Protein AF-A0A0Q8EFI8-F1 (afdb_monomer_lite)

Structure (mmCIF, N/CA/C/O backbone):
data_AF-A0A0Q8EFI8-F1
#
_entry.id   AF-A0A0Q8EFI8-F1
#
loop_
_atom_site.group_PDB
_atom_site.id
_atom_site.type_symbol
_atom_site.label_atom_id
_atom_site.label_alt_id
_atom_site.label_comp_id
_atom_site.label_asym_id
_atom_site.label_entity_id
_atom_site.label_seq_id
_atom_site.pdbx_PDB_ins_code
_atom_site.Cartn_x
_atom_site.Cartn_y
_atom_site.Cartn_z
_atom_site.occupancy
_atom_site.B_iso_or_equiv
_atom_site.auth_seq_id
_atom_site.auth_comp_id
_atom_site.auth_asym_id
_atom_site.auth_atom_id
_atom_site.pdbx_PDB_model_num
ATOM 1 N N . MET A 1 1 ? 4.848 -2.717 19.475 1.00 41.56 1 MET A N 1
ATOM 2 C CA . MET A 1 1 ? 4.781 -1.794 18.320 1.00 41.56 1 MET A CA 1
ATOM 3 C C . MET A 1 1 ? 5.822 -2.249 17.323 1.00 41.56 1 MET A C 1
ATOM 5 O O . MET A 1 1 ? 6.952 -2.471 17.728 1.00 41.56 1 MET A O 1
ATOM 9 N N . ALA A 1 2 ? 5.446 -2.514 16.078 1.00 46.78 2 ALA A N 1
ATOM 10 C CA . ALA A 1 2 ? 6.419 -2.942 15.081 1.00 46.78 2 ALA A CA 1
ATOM 11 C C . ALA A 1 2 ? 7.030 -1.698 14.425 1.00 46.78 2 ALA A C 1
ATOM 13 O O . ALA A 1 2 ? 6.289 -0.774 14.101 1.00 46.78 2 ALA A O 1
ATOM 14 N N . ALA A 1 3 ? 8.357 -1.677 14.297 1.00 54.72 3 ALA A N 1
ATOM 15 C CA . ALA A 1 3 ? 9.106 -0.520 13.817 1.00 54.72 3 ALA A CA 1
ATOM 16 C C . ALA A 1 3 ? 8.608 -0.045 12.436 1.00 54.72 3 ALA A C 1
ATOM 18 O O . ALA A 1 3 ? 8.192 -0.886 11.623 1.00 54.72 3 ALA A O 1
ATOM 19 N N . PRO A 1 4 ? 8.640 1.275 12.171 1.00 57.69 4 PRO A N 1
ATOM 20 C CA . PRO A 1 4 ? 8.319 1.811 10.856 1.00 57.69 4 PRO A CA 1
ATOM 21 C C . PRO A 1 4 ? 9.284 1.212 9.830 1.00 57.69 4 PRO A C 1
ATOM 23 O O . PRO A 1 4 ? 10.498 1.210 10.027 1.00 57.69 4 PRO A O 1
ATOM 26 N N . ILE A 1 5 ? 8.734 0.641 8.758 1.00 70.38 5 ILE A N 1
ATOM 27 C CA . ILE A 1 5 ? 9.543 0.149 7.645 1.00 70.38 5 ILE A CA 1
ATOM 28 C C . ILE A 1 5 ? 9.718 1.310 6.684 1.00 70.38 5 ILE A C 1
ATOM 30 O O . ILE A 1 5 ? 8.749 1.758 6.071 1.00 70.38 5 ILE A O 1
ATOM 34 N N . ASP A 1 6 ? 10.956 1.765 6.549 1.00 74.75 6 ASP A N 1
ATOM 35 C CA . ASP A 1 6 ? 11.306 2.782 5.572 1.00 74.75 6 ASP A CA 1
ATOM 36 C C . ASP A 1 6 ? 11.301 2.149 4.173 1.00 74.75 6 ASP A C 1
ATOM 38 O O . ASP A 1 6 ? 12.058 1.214 3.873 1.00 74.75 6 ASP A O 1
ATOM 42 N N . LEU A 1 7 ? 10.362 2.585 3.334 1.00 75.12 7 LEU A N 1
ATOM 43 C CA . LEU A 1 7 ? 10.351 2.209 1.927 1.00 75.12 7 LEU A CA 1
ATOM 44 C C . LEU A 1 7 ? 11.287 3.147 1.158 1.00 75.12 7 LEU A C 1
ATOM 46 O O . LEU A 1 7 ? 11.383 4.321 1.502 1.00 75.12 7 LEU A O 1
ATOM 50 N N . PRO A 1 8 ? 11.930 2.670 0.077 1.00 77.94 8 PRO A N 1
ATOM 51 C CA . PRO A 1 8 ? 12.696 3.541 -0.805 1.00 77.94 8 PRO A CA 1
ATOM 52 C C . PRO A 1 8 ? 11.889 4.781 -1.236 1.00 77.94 8 PRO A C 1
ATOM 54 O O . PRO A 1 8 ? 10.681 4.665 -1.448 1.00 77.94 8 PRO A O 1
ATOM 57 N N . PRO A 1 9 ? 12.535 5.931 -1.500 1.00 78.69 9 PRO A N 1
ATOM 58 C CA . PRO A 1 9 ? 11.846 7.191 -1.813 1.00 78.69 9 PRO A CA 1
ATOM 59 C C . PRO A 1 9 ? 11.001 7.143 -3.096 1.00 78.69 9 PRO A C 1
ATOM 61 O O . PRO A 1 9 ? 10.197 8.028 -3.356 1.00 78.69 9 PRO A O 1
ATOM 64 N N . ALA A 1 10 ? 11.168 6.103 -3.917 1.00 84.25 10 ALA A N 1
ATOM 65 C CA . ALA A 1 10 ? 10.329 5.865 -5.085 1.00 84.25 10 ALA A CA 1
ATOM 66 C C . ALA A 1 10 ? 8.896 5.416 -4.737 1.00 84.25 10 ALA A C 1
ATOM 68 O O . ALA A 1 10 ? 8.050 5.411 -5.634 1.00 84.25 10 ALA A O 1
ATOM 69 N N . TYR A 1 11 ? 8.650 4.995 -3.492 1.00 89.00 11 TYR A N 1
ATOM 70 C CA . TYR A 1 11 ? 7.336 4.611 -2.993 1.00 89.00 11 TYR A CA 1
ATOM 71 C C . TYR A 1 11 ? 6.667 5.796 -2.305 1.00 89.00 11 TYR A C 1
ATOM 73 O O . TYR A 1 11 ? 7.227 6.373 -1.376 1.00 89.00 11 TYR A O 1
ATOM 81 N N . VAL A 1 12 ? 5.457 6.133 -2.737 1.00 91.12 12 VAL A N 1
ATOM 82 C CA . VAL A 1 12 ? 4.735 7.314 -2.253 1.00 91.12 12 VAL A CA 1
ATOM 83 C C . VAL A 1 12 ? 3.311 6.923 -1.892 1.00 91.12 12 VAL A C 1
ATOM 85 O O . VAL A 1 12 ? 2.672 6.151 -2.604 1.00 91.12 12 VAL A O 1
ATOM 88 N N . TRP A 1 13 ? 2.818 7.449 -0.773 1.00 93.12 13 TRP A N 1
ATOM 89 C CA . TRP A 1 13 ? 1.405 7.364 -0.423 1.00 93.12 13 TRP A CA 1
ATOM 90 C C . TRP A 1 13 ? 0.659 8.550 -1.024 1.00 93.12 13 TRP A C 1
ATOM 92 O O . TRP A 1 13 ? 0.982 9.694 -0.718 1.00 93.12 13 TRP A O 1
ATOM 102 N N . HIS A 1 14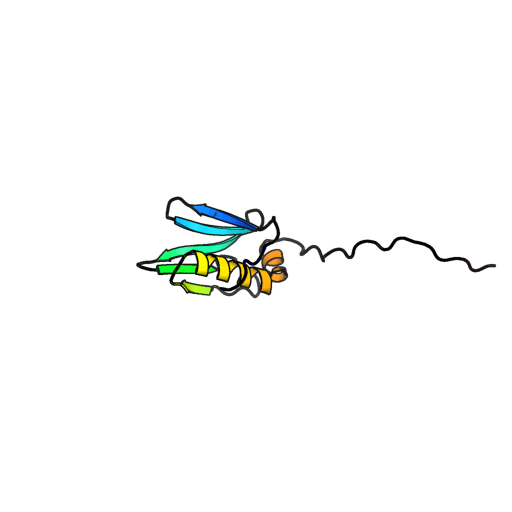 ? -0.363 8.262 -1.818 1.00 94.06 14 HIS A N 1
ATOM 103 C CA . HIS A 1 14 ? -1.384 9.221 -2.210 1.00 94.06 14 HIS A CA 1
ATOM 104 C C . HIS A 1 14 ? -2.609 9.040 -1.313 1.00 94.06 14 HIS A C 1
ATOM 106 O O . HIS A 1 14 ? -2.925 7.914 -0.921 1.00 94.06 14 HIS A O 1
ATOM 112 N N . ALA A 1 15 ? -3.256 10.136 -0.938 1.00 93.44 15 ALA A N 1
ATOM 113 C CA . ALA A 1 15 ? -4.519 10.120 -0.216 1.00 93.44 15 ALA A CA 1
ATOM 114 C C . ALA A 1 15 ? -5.567 10.793 -1.097 1.00 93.44 15 ALA A C 1
ATOM 116 O O . ALA A 1 15 ? -5.350 11.916 -1.546 1.00 93.44 15 ALA A O 1
ATOM 117 N N . ASP A 1 16 ? -6.661 10.093 -1.343 1.00 90.94 16 ASP A N 1
ATOM 118 C CA . ASP A 1 16 ? -7.805 10.578 -2.101 1.00 90.94 16 ASP A CA 1
ATOM 119 C C . ASP A 1 16 ? -8.834 11.225 -1.154 1.00 90.94 16 ASP A C 1
ATOM 121 O O . ASP A 1 16 ? -8.796 11.013 0.065 1.00 90.94 16 ASP A O 1
ATOM 125 N N . GLU A 1 17 ? -9.761 12.017 -1.700 1.00 87.62 17 GLU A N 1
ATOM 126 C CA . GLU A 1 17 ? -10.746 12.784 -0.915 1.00 87.62 17 GLU A CA 1
ATOM 127 C C . GLU A 1 17 ? -11.709 11.886 -0.116 1.00 87.62 17 GLU A C 1
ATOM 129 O O . GLU A 1 17 ? -12.136 12.249 0.979 1.00 87.62 17 GLU A O 1
ATOM 134 N N . ASP A 1 18 ? -11.960 10.664 -0.592 1.00 87.19 18 ASP A N 1
ATOM 135 C CA . ASP A 1 18 ? -12.768 9.639 0.084 1.00 87.19 18 ASP A CA 1
ATOM 136 C C . ASP A 1 18 ? -12.052 8.958 1.271 1.00 87.19 18 ASP A C 1
ATOM 138 O O . ASP A 1 18 ? -12.552 7.991 1.854 1.00 87.19 18 ASP A O 1
ATOM 142 N N . GLY A 1 19 ? -10.844 9.409 1.626 1.00 89.00 19 GLY A N 1
ATOM 143 C CA . GLY A 1 19 ? -10.026 8.800 2.677 1.00 89.00 19 GLY A CA 1
ATOM 144 C C . GLY A 1 19 ? -9.369 7.485 2.254 1.00 89.00 19 GLY A C 1
ATOM 145 O O . GLY A 1 19 ? -8.830 6.760 3.093 1.00 89.00 19 GLY A O 1
ATOM 146 N N . GLN A 1 20 ? -9.395 7.157 0.960 1.00 93.75 20 GLN A N 1
ATOM 147 C CA . GLN A 1 20 ? -8.614 6.057 0.411 1.00 93.75 20 GLN A CA 1
ATOM 148 C C . GLN A 1 20 ? -7.141 6.460 0.332 1.00 93.75 20 GLN A C 1
ATOM 150 O O . GLN A 1 20 ? -6.788 7.551 -0.097 1.00 93.75 20 GLN A O 1
ATOM 155 N N . HIS A 1 21 ? -6.260 5.564 0.760 1.00 95.25 21 HIS A N 1
ATOM 156 C CA . HIS A 1 21 ? -4.821 5.746 0.672 1.00 95.25 21 HIS A CA 1
ATOM 157 C C . HIS A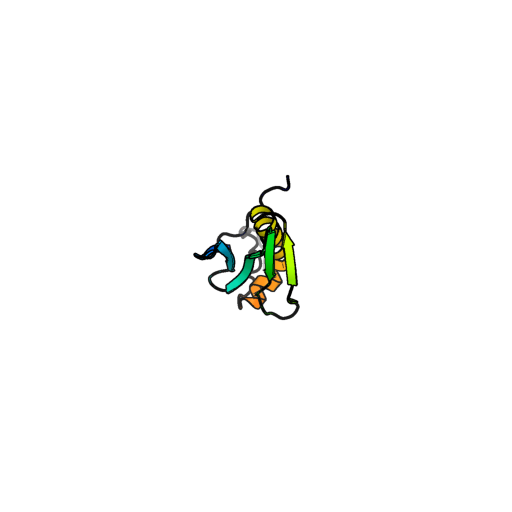 1 21 ? -4.229 4.731 -0.288 1.00 95.25 21 HIS A C 1
ATOM 159 O O . HIS A 1 21 ? -4.308 3.528 -0.048 1.00 95.25 21 HIS A O 1
ATOM 165 N N . THR A 1 22 ? -3.571 5.204 -1.333 1.00 95.25 22 THR A N 1
ATOM 166 C CA . THR A 1 22 ? -2.955 4.353 -2.346 1.00 95.25 22 THR A CA 1
ATOM 167 C C . THR A 1 22 ? -1.440 4.429 -2.231 1.00 95.25 22 THR A C 1
ATOM 169 O O . THR A 1 22 ? -0.864 5.511 -2.198 1.00 95.25 22 THR A O 1
ATOM 172 N N . LEU A 1 23 ? -0.777 3.279 -2.150 1.00 94.38 23 LEU A N 1
ATOM 173 C CA . LEU A 1 23 ? 0.674 3.169 -2.228 1.00 94.38 23 LEU A CA 1
ATOM 174 C C . LEU A 1 23 ? 1.077 3.001 -3.690 1.00 94.38 23 LEU A C 1
ATOM 176 O O . LEU A 1 23 ? 0.692 2.015 -4.326 1.00 94.38 23 LEU A O 1
ATOM 180 N N . LEU A 1 24 ? 1.877 3.934 -4.197 1.00 92.19 24 LEU A N 1
ATOM 181 C CA . LEU A 1 24 ? 2.382 3.940 -5.566 1.00 92.19 24 LEU A CA 1
ATOM 182 C C . LEU A 1 24 ? 3.893 3.726 -5.610 1.00 92.19 24 LEU A C 1
ATOM 184 O O . LEU A 1 24 ? 4.608 4.060 -4.667 1.00 92.19 24 LEU A O 1
ATOM 188 N N . LEU A 1 25 ? 4.383 3.236 -6.747 1.00 90.12 25 LEU A N 1
ATOM 189 C CA . LEU A 1 25 ? 5.800 3.217 -7.112 1.00 90.12 25 LEU A CA 1
ATOM 190 C C . LEU A 1 25 ? 6.002 3.985 -8.425 1.00 90.12 25 LEU A C 1
ATOM 192 O O . LEU A 1 25 ? 5.785 3.402 -9.483 1.00 90.12 25 LEU A O 1
ATOM 196 N N . LYS A 1 26 ? 6.449 5.257 -8.367 1.00 82.12 26 LYS A N 1
ATOM 197 C CA . LYS A 1 26 ? 6.448 6.209 -9.514 1.00 82.12 26 LYS A CA 1
ATOM 198 C C . LYS A 1 26 ? 5.221 5.991 -10.421 1.00 82.12 26 LYS A C 1
ATOM 200 O O . LYS A 1 26 ? 5.364 5.461 -11.518 1.00 82.12 26 LYS A O 1
ATOM 205 N N . ASP A 1 27 ? 4.031 6.275 -9.893 1.00 84.44 27 ASP A N 1
ATOM 206 C CA . ASP A 1 27 ? 2.746 6.236 -10.620 1.00 84.44 27 ASP A CA 1
ATOM 207 C C . ASP A 1 27 ? 2.125 4.851 -10.871 1.00 84.44 27 ASP A C 1
ATOM 209 O O . ASP A 1 27 ? 0.973 4.760 -11.282 1.00 84.44 27 ASP A O 1
ATOM 213 N N . CYS A 1 28 ? 2.816 3.757 -10.547 1.00 89.00 28 CYS A N 1
ATOM 214 C CA . CYS A 1 28 ? 2.223 2.417 -10.559 1.00 89.00 28 CYS A CA 1
ATOM 215 C C . CYS A 1 28 ? 1.475 2.146 -9.238 1.00 89.00 28 CYS A C 1
ATOM 217 O O . CYS A 1 28 ? 2.143 2.053 -8.201 1.00 89.00 28 CYS A O 1
ATOM 219 N N . PRO A 1 29 ? 0.134 2.005 -9.223 1.00 91.88 29 PRO A N 1
ATOM 220 C CA . PRO A 1 29 ? -0.618 1.714 -8.005 1.00 91.88 29 PRO A CA 1
ATOM 221 C C . PRO A 1 29 ? -0.392 0.265 -7.559 1.00 91.88 29 PRO A C 1
ATOM 223 O O . PRO A 1 29 ? -0.541 -0.672 -8.344 1.00 91.88 29 PRO A O 1
ATOM 226 N N . ILE A 1 30 ? -0.036 0.077 -6.284 1.00 92.94 30 ILE A N 1
ATOM 227 C CA . ILE A 1 30 ? 0.316 -1.242 -5.744 1.00 92.94 30 ILE A CA 1
ATOM 228 C C . ILE A 1 30 ? -0.757 -1.770 -4.797 1.00 92.94 30 ILE A C 1
ATOM 230 O O . ILE A 1 30 ? -1.305 -2.856 -4.995 1.00 92.94 30 ILE A O 1
ATOM 234 N N . VAL A 1 31 ? -1.033 -1.004 -3.743 1.00 94.81 31 VAL A N 1
ATOM 235 C CA . VAL A 1 31 ? -1.972 -1.364 -2.677 1.00 94.81 31 VAL A CA 1
ATOM 236 C C . VAL A 1 31 ? -2.830 -0.155 -2.361 1.00 94.81 31 VAL A C 1
ATOM 238 O O . VAL A 1 31 ? -2.307 0.946 -2.232 1.00 94.81 31 VAL A O 1
ATOM 241 N N . THR A 1 32 ? -4.123 -0.366 -2.168 1.00 95.88 32 THR A N 1
ATOM 242 C CA . THR A 1 32 ? -5.033 0.643 -1.626 1.00 95.88 32 THR A CA 1
ATOM 243 C C . THR A 1 32 ? -5.457 0.260 -0.215 1.00 95.88 32 THR A C 1
ATOM 245 O O . THR A 1 32 ? -5.682 -0.917 0.060 1.00 95.88 32 THR A O 1
ATOM 248 N N . VAL A 1 33 ? -5.607 1.243 0.663 1.00 96.06 33 VAL A N 1
ATOM 249 C CA . VAL A 1 33 ? -6.149 1.111 2.014 1.00 96.06 33 VAL A CA 1
ATOM 250 C C . VAL A 1 33 ? -7.274 2.127 2.144 1.00 96.06 33 VAL A C 1
ATOM 252 O O . VAL A 1 33 ? -7.007 3.319 2.236 1.00 96.06 33 VAL A O 1
ATOM 255 N N . GLY A 1 34 ? -8.521 1.669 2.105 1.00 95.25 34 GLY A N 1
ATOM 256 C CA . GLY A 1 34 ? -9.700 2.540 2.160 1.00 95.25 34 GLY A CA 1
ATOM 257 C C . GLY A 1 34 ? -10.613 2.217 3.339 1.00 95.25 34 GLY A C 1
ATOM 258 O O . GLY A 1 34 ? -10.512 1.120 3.897 1.00 95.25 34 GLY A O 1
ATOM 259 N N . PRO A 1 35 ? -11.492 3.147 3.743 1.00 94.00 35 PRO A N 1
ATOM 260 C CA . PRO A 1 35 ? -12.498 2.874 4.761 1.00 94.00 35 PRO A CA 1
ATOM 261 C C . PRO A 1 35 ? -13.472 1.781 4.286 1.00 94.00 35 PRO A C 1
ATOM 263 O O . PRO A 1 35 ? -13.878 1.742 3.127 1.00 94.00 35 PRO A O 1
ATOM 266 N N . MET A 1 36 ? -13.849 0.876 5.190 1.00 92.94 36 MET A N 1
ATOM 267 C CA . MET A 1 36 ? -14.856 -0.161 4.952 1.00 92.94 36 MET A CA 1
ATOM 268 C C . MET A 1 36 ? -15.659 -0.391 6.236 1.00 92.94 36 MET A C 1
ATOM 270 O O . MET A 1 36 ? -15.193 -1.046 7.172 1.00 92.94 36 MET A O 1
ATOM 274 N N . GLY A 1 37 ? -16.880 0.147 6.282 1.00 88.75 37 GLY A N 1
ATOM 275 C CA . GLY A 1 37 ? -17.719 0.113 7.481 1.00 88.75 37 GLY A CA 1
ATOM 276 C C . GLY A 1 37 ? -17.013 0.765 8.675 1.00 88.75 37 GLY A C 1
ATOM 277 O O . GLY A 1 37 ? -16.523 1.884 8.574 1.00 88.75 37 GLY A O 1
ATOM 278 N N . ALA A 1 38 ? -16.921 0.046 9.796 1.00 88.06 38 ALA A N 1
ATOM 279 C CA . ALA A 1 38 ? -16.203 0.499 10.994 1.00 88.06 38 ALA A CA 1
ATOM 280 C C . ALA A 1 38 ? -14.680 0.234 10.954 1.00 88.06 38 ALA A C 1
ATOM 282 O O . ALA A 1 38 ? -13.990 0.432 11.954 1.00 88.06 38 ALA A O 1
ATOM 283 N N . GLY A 1 39 ? -14.154 -0.276 9.838 1.00 92.44 39 GLY A N 1
ATOM 284 C CA . GLY A 1 39 ? -12.753 -0.653 9.686 1.00 92.44 39 GLY A CA 1
ATOM 285 C C . GLY A 1 39 ? -12.131 -0.114 8.404 1.00 92.44 39 GLY A C 1
ATOM 286 O O . GLY A 1 39 ? -12.620 0.828 7.785 1.00 92.44 39 GLY A O 1
ATOM 287 N N . TRP A 1 40 ? -11.021 -0.730 8.019 1.00 95.75 40 TRP A N 1
ATOM 288 C CA . TRP A 1 40 ? -10.259 -0.383 6.828 1.00 95.75 40 TRP A CA 1
ATOM 289 C C . TRP A 1 40 ? -10.024 -1.637 5.999 1.00 95.75 40 TRP A C 1
ATOM 291 O O . TRP A 1 40 ? -9.709 -2.691 6.549 1.00 95.75 40 TRP A O 1
ATOM 301 N N . LEU A 1 41 ? -10.140 -1.529 4.684 1.00 96.06 41 LEU A N 1
ATOM 302 C CA . LEU A 1 41 ? -9.866 -2.614 3.756 1.00 96.06 41 LEU A CA 1
ATOM 303 C C . LEU A 1 41 ? -8.568 -2.336 3.014 1.00 96.06 41 LEU A C 1
ATOM 305 O O . LEU A 1 41 ? -8.412 -1.305 2.362 1.00 96.06 41 LEU A O 1
ATOM 309 N N . ILE A 1 42 ? -7.652 -3.290 3.094 1.00 96.00 42 ILE A N 1
ATOM 310 C CA . ILE A 1 42 ? -6.470 -3.344 2.251 1.00 96.00 42 ILE A CA 1
ATOM 311 C C . ILE A 1 42 ? -6.824 -4.125 0.991 1.00 96.00 42 ILE A C 1
ATOM 313 O O . ILE A 1 42 ? -7.408 -5.202 1.090 1.00 96.00 42 ILE A O 1
ATOM 317 N N . ARG A 1 43 ? -6.425 -3.622 -0.176 1.00 95.75 43 ARG A N 1
ATOM 318 C CA . ARG A 1 43 ? -6.575 -4.308 -1.463 1.00 95.75 43 ARG A CA 1
ATOM 319 C C . ARG A 1 43 ? -5.280 -4.198 -2.251 1.00 95.75 43 ARG A C 1
ATOM 321 O O . ARG A 1 43 ? -4.793 -3.091 -2.476 1.00 95.75 43 ARG A O 1
ATOM 328 N N . VAL A 1 44 ? -4.718 -5.323 -2.676 1.00 94.00 44 VAL A N 1
ATOM 329 C CA . VAL A 1 44 ? -3.611 -5.342 -3.640 1.00 94.00 44 VAL A CA 1
ATOM 330 C C . VAL A 1 44 ? -4.211 -5.144 -5.028 1.00 94.00 44 VAL A C 1
ATOM 332 O O . VAL A 1 44 ? -4.928 -6.007 -5.526 1.00 94.00 44 VAL A O 1
ATOM 335 N N . VAL A 1 45 ? -3.942 -3.986 -5.630 1.00 92.38 45 VAL A N 1
ATOM 336 C CA . VAL A 1 45 ? -4.455 -3.607 -6.960 1.00 92.38 45 VAL A CA 1
ATOM 337 C C . VAL A 1 45 ? -3.435 -3.851 -8.072 1.00 92.38 45 VAL A C 1
ATOM 339 O O . VAL A 1 45 ? -3.793 -3.842 -9.251 1.00 92.38 45 VAL A O 1
ATOM 342 N N . LEU A 1 46 ? -2.173 -4.101 -7.706 1.00 90.44 46 LEU A N 1
ATOM 343 C CA . LEU A 1 46 ? -1.114 -4.444 -8.645 1.00 90.44 46 LEU A CA 1
ATOM 344 C C . LEU A 1 46 ? -1.436 -5.744 -9.382 1.00 90.44 46 LEU A C 1
ATOM 346 O O . LEU A 1 46 ? -1.631 -6.787 -8.761 1.00 90.44 46 LEU A O 1
ATOM 350 N N . LYS A 1 47 ? -1.402 -5.694 -10.712 1.00 85.81 47 LYS A N 1
ATOM 351 C CA . LYS A 1 47 ? -1.491 -6.880 -11.566 1.00 85.81 47 LYS A CA 1
ATOM 352 C C . LYS A 1 47 ? -0.095 -7.263 -12.037 1.00 85.81 47 LYS A C 1
ATOM 354 O O . LYS A 1 47 ? 0.653 -6.419 -12.520 1.00 85.81 47 LYS A O 1
ATOM 359 N N . GLY A 1 48 ? 0.260 -8.536 -11.911 1.00 82.69 48 GLY A N 1
ATOM 360 C CA . GLY A 1 48 ? 1.551 -9.034 -12.367 1.00 82.69 48 GLY A CA 1
ATOM 361 C C . GLY A 1 48 ? 1.679 -10.540 -12.198 1.00 82.69 48 GLY A C 1
ATOM 362 O O . GLY A 1 48 ? 0.954 -11.159 -11.424 1.00 82.69 48 GLY A O 1
ATOM 363 N N . HIS A 1 49 ? 2.619 -11.138 -12.925 1.00 77.94 49 HIS A N 1
ATOM 364 C CA . HIS A 1 49 ? 2.884 -12.569 -12.820 1.00 77.94 49 HIS A CA 1
ATOM 365 C C . HIS A 1 49 ? 3.355 -12.930 -11.400 1.00 77.94 49 HIS A C 1
ATOM 367 O O . HIS A 1 49 ? 4.371 -12.413 -10.933 1.00 77.94 49 HIS A O 1
ATOM 373 N N . GLY A 1 50 ? 2.626 -13.826 -10.727 1.00 79.69 50 GLY A N 1
ATOM 374 C CA . GLY A 1 50 ? 2.891 -14.225 -9.338 1.00 79.69 50 GLY A CA 1
ATOM 375 C C . GLY A 1 50 ? 2.331 -13.271 -8.274 1.00 79.69 50 GLY A C 1
ATOM 376 O O . GLY A 1 50 ? 2.592 -13.470 -7.088 1.00 79.69 50 GLY A O 1
ATOM 377 N N . ILE A 1 51 ? 1.570 -12.248 -8.676 1.00 84.69 51 ILE A N 1
ATOM 378 C CA . ILE A 1 51 ? 0.835 -11.373 -7.759 1.00 84.69 51 ILE A CA 1
ATOM 379 C C . ILE A 1 51 ? -0.635 -11.757 -7.827 1.00 84.69 51 ILE A C 1
ATOM 381 O O . ILE A 1 51 ? -1.320 -11.473 -8.808 1.00 84.69 51 ILE A O 1
ATOM 385 N N . GLU A 1 52 ? -1.106 -12.407 -6.772 1.00 84.06 52 GLU A N 1
ATOM 386 C CA . GLU A 1 52 ? -2.517 -12.734 -6.630 1.00 84.06 52 GLU A CA 1
ATOM 387 C C . GLU A 1 52 ? -3.293 -11.540 -6.055 1.00 84.06 52 GLU A C 1
ATOM 389 O O . GLU A 1 52 ? -2.759 -10.815 -5.202 1.00 84.06 52 GLU A O 1
ATOM 394 N N . PRO A 1 53 ? -4.550 -11.330 -6.489 1.00 82.44 53 PRO A N 1
ATOM 395 C CA . PRO A 1 53 ? -5.448 -10.389 -5.839 1.00 82.44 53 PRO A CA 1
ATOM 396 C C . PRO A 1 53 ? -5.597 -10.768 -4.366 1.00 82.44 53 PRO A C 1
ATOM 398 O O . PRO A 1 53 ? -5.907 -11.911 -4.036 1.00 82.44 53 PRO A O 1
ATOM 401 N N . LEU A 1 54 ? -5.375 -9.804 -3.479 1.00 90.44 54 LEU A N 1
ATOM 402 C CA . LEU A 1 54 ? -5.495 -10.013 -2.043 1.00 90.44 54 LEU A CA 1
ATOM 403 C C . LEU A 1 54 ? -6.269 -8.862 -1.421 1.00 90.44 54 LEU A C 1
ATOM 405 O O . LEU A 1 54 ? -5.943 -7.693 -1.639 1.00 90.44 54 LEU A O 1
ATOM 409 N N . GLU A 1 55 ? -7.247 -9.213 -0.594 1.00 93.75 55 GLU A N 1
ATOM 410 C CA . GLU A 1 55 ? -8.054 -8.274 0.171 1.00 93.75 55 GLU A CA 1
ATOM 411 C C . GLU A 1 55 ? -8.038 -8.671 1.647 1.00 93.75 55 GLU A C 1
ATOM 413 O O . GLU A 1 55 ? -8.146 -9.849 1.990 1.00 93.75 55 GLU A O 1
ATOM 418 N N . TYR A 1 56 ? -7.842 -7.695 2.533 1.00 89.56 56 TYR A N 1
ATOM 419 C CA . TYR A 1 56 ? -7.702 -7.963 3.961 1.00 89.56 56 TYR A CA 1
ATOM 420 C C . TYR A 1 56 ? -8.208 -6.800 4.815 1.00 89.56 56 TYR A C 1
ATOM 422 O O . TYR A 1 56 ? -7.762 -5.663 4.658 1.00 89.56 56 TYR A O 1
ATOM 430 N N . ALA A 1 57 ? -9.122 -7.079 5.746 1.00 94.00 57 ALA A N 1
ATOM 431 C CA . ALA A 1 57 ? -9.677 -6.072 6.644 1.00 94.00 57 ALA A CA 1
ATOM 432 C C . ALA A 1 57 ? -8.777 -5.840 7.870 1.00 94.00 57 ALA A C 1
ATOM 434 O O . ALA A 1 57 ? -8.279 -6.774 8.501 1.00 94.00 57 ALA A O 1
ATOM 435 N N . VAL A 1 58 ? -8.598 -4.577 8.248 1.00 93.38 58 VAL A N 1
ATOM 436 C CA . VAL A 1 58 ? -7.820 -4.151 9.413 1.00 93.38 58 VAL A CA 1
ATOM 437 C C . VAL A 1 58 ? -8.572 -3.120 10.246 1.00 93.38 58 VAL A C 1
ATOM 439 O O . VAL A 1 58 ? -9.475 -2.429 9.787 1.00 93.38 58 VAL A O 1
ATOM 442 N N . ARG A 1 59 ? -8.178 -3.019 11.519 1.00 92.00 59 ARG A N 1
ATOM 443 C CA . ARG A 1 59 ? -8.839 -2.153 12.507 1.00 92.00 59 ARG A CA 1
ATOM 444 C C . ARG A 1 59 ? -8.451 -0.675 12.406 1.00 92.00 59 ARG A C 1
ATOM 446 O O . ARG A 1 59 ? -9.104 0.152 13.024 1.00 92.00 59 ARG A O 1
ATOM 453 N N . SER A 1 60 ? -7.376 -0.338 11.694 1.00 92.94 60 SER A N 1
ATOM 454 C CA . SER A 1 60 ? -6.906 1.044 11.569 1.00 92.94 60 SER A CA 1
ATOM 455 C C . SER A 1 60 ? -6.098 1.266 10.296 1.00 92.94 60 SER A C 1
ATOM 457 O O . SER A 1 60 ? -5.440 0.350 9.796 1.00 92.94 60 SER A O 1
ATOM 459 N N . LEU A 1 61 ? -6.093 2.512 9.822 1.00 91.81 61 LEU A N 1
ATOM 460 C CA . LEU A 1 61 ? -5.290 2.939 8.680 1.00 91.81 61 LEU A CA 1
ATOM 461 C C . LEU A 1 61 ? -3.799 2.638 8.870 1.00 91.81 61 LEU A C 1
ATOM 463 O O . LEU A 1 61 ? -3.165 2.095 7.971 1.00 91.81 61 LEU A O 1
ATOM 467 N N . ASP A 1 62 ? -3.245 2.948 10.043 1.00 92.00 62 ASP A N 1
ATOM 468 C CA . ASP A 1 62 ? -1.829 2.716 10.359 1.00 92.00 62 ASP A CA 1
ATOM 469 C C . ASP A 1 62 ? -1.440 1.235 10.216 1.00 92.00 62 ASP A C 1
ATOM 471 O O . ASP A 1 62 ? -0.453 0.897 9.562 1.00 92.00 62 ASP A O 1
ATOM 475 N N . ARG A 1 63 ? -2.289 0.325 10.719 1.00 91.38 63 ARG A N 1
ATOM 476 C CA . ARG A 1 63 ? -2.116 -1.123 10.528 1.00 91.38 63 ARG A CA 1
ATOM 477 C C . ARG A 1 63 ? -2.129 -1.493 9.047 1.00 91.38 63 ARG A C 1
ATOM 479 O O . ARG A 1 63 ? -1.334 -2.339 8.640 1.00 91.38 63 ARG A O 1
ATOM 486 N N . GLY A 1 64 ? -3.008 -0.870 8.263 1.00 92.88 64 GLY A N 1
ATOM 487 C CA . GLY A 1 64 ? -3.097 -1.077 6.820 1.00 92.88 64 GLY A CA 1
ATOM 488 C C . GLY A 1 64 ? -1.849 -0.616 6.076 1.00 92.88 64 GLY A C 1
ATOM 489 O O . GLY A 1 64 ? -1.262 -1.394 5.324 1.00 92.88 64 GLY A O 1
ATOM 490 N N . LYS A 1 65 ? -1.386 0.607 6.350 1.00 93.25 65 LYS A N 1
ATOM 491 C CA . LYS A 1 65 ? -0.158 1.160 5.766 1.00 93.25 65 LYS A CA 1
ATOM 492 C C . L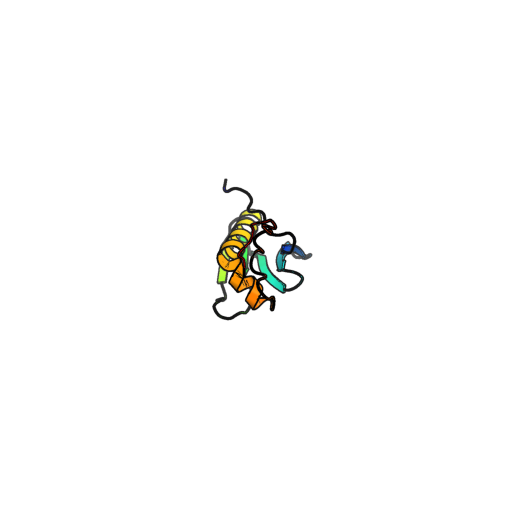YS A 1 65 ? 1.065 0.333 6.154 1.00 93.25 65 LYS A C 1
ATOM 494 O O . LYS A 1 65 ? 1.836 -0.056 5.280 1.00 93.25 65 LYS A O 1
ATOM 499 N N . GLY A 1 66 ? 1.198 -0.017 7.433 1.00 92.69 66 GLY A N 1
ATOM 500 C CA . GLY A 1 66 ? 2.296 -0.846 7.922 1.00 92.69 66 GLY A CA 1
ATOM 501 C C . GLY A 1 66 ? 2.303 -2.242 7.297 1.00 92.69 66 GLY A C 1
ATOM 502 O O . GLY A 1 66 ? 3.360 -2.731 6.899 1.00 92.69 66 GLY A O 1
ATOM 503 N N . TRP A 1 67 ? 1.135 -2.878 7.152 1.00 93.44 67 TRP A N 1
ATOM 504 C CA . TRP A 1 67 ? 1.012 -4.147 6.430 1.00 93.44 67 TRP A CA 1
ATOM 505 C C . TRP A 1 67 ? 1.440 -4.000 4.964 1.00 93.44 67 TRP A C 1
ATOM 507 O O . TRP A 1 67 ? 2.256 -4.795 4.496 1.00 93.44 67 TRP A O 1
ATOM 517 N N . ALA A 1 68 ? 0.969 -2.959 4.268 1.00 92.94 68 ALA A N 1
ATOM 518 C CA . ALA A 1 68 ? 1.279 -2.727 2.857 1.00 92.94 68 ALA A CA 1
ATOM 519 C C . ALA A 1 68 ? 2.784 -2.524 2.640 1.00 92.94 68 ALA A C 1
ATOM 521 O O . ALA A 1 68 ? 3.375 -3.152 1.761 1.00 92.94 68 ALA A O 1
ATOM 522 N N . GLN A 1 69 ? 3.430 -1.733 3.500 1.00 92.12 69 GLN A N 1
ATOM 523 C CA . GLN A 1 69 ? 4.880 -1.542 3.480 1.00 92.12 69 GLN A CA 1
ATOM 524 C C . GLN A 1 69 ? 5.634 -2.864 3.667 1.00 92.12 69 GLN A C 1
ATOM 526 O O . GLN A 1 69 ? 6.560 -3.151 2.907 1.00 92.12 69 GLN A O 1
ATOM 531 N N . ARG A 1 70 ? 5.224 -3.712 4.627 1.00 91.88 70 ARG A N 1
ATOM 532 C CA . ARG A 1 70 ? 5.840 -5.042 4.821 1.00 91.88 70 ARG A CA 1
ATOM 533 C C . ARG A 1 70 ? 5.680 -5.911 3.583 1.00 91.88 70 ARG A C 1
ATOM 535 O O . ARG A 1 70 ? 6.644 -6.535 3.144 1.00 91.88 70 ARG A O 1
ATOM 542 N N . TRP A 1 71 ? 4.466 -5.958 3.041 1.00 91.62 71 TRP A N 1
ATOM 543 C CA . TRP A 1 71 ? 4.124 -6.796 1.901 1.00 91.62 71 TRP A CA 1
ATOM 544 C C . TRP A 1 71 ? 4.958 -6.422 0.676 1.00 91.62 71 TRP A C 1
ATOM 546 O O . TRP A 1 71 ? 5.563 -7.305 0.063 1.00 91.62 71 TRP A O 1
ATOM 556 N N . VAL A 1 72 ?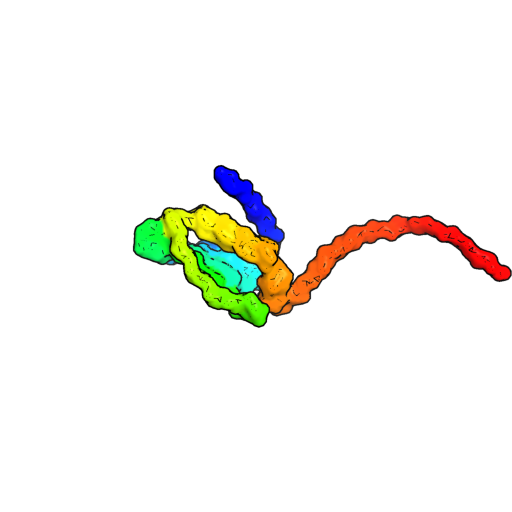 5.065 -5.119 0.389 1.00 91.38 72 VAL A N 1
ATOM 557 C CA . VAL A 1 72 ? 5.896 -4.579 -0.694 1.00 91.38 72 VAL A CA 1
ATOM 558 C C . VAL A 1 72 ? 7.365 -4.875 -0.448 1.00 91.38 72 VAL A C 1
ATOM 560 O O . VAL A 1 72 ? 8.037 -5.363 -1.352 1.00 91.38 72 VAL A O 1
ATOM 563 N N . LYS A 1 73 ? 7.872 -4.656 0.770 1.00 89.25 73 LYS A N 1
ATOM 564 C CA . LYS A 1 73 ? 9.287 -4.893 1.077 1.00 89.25 73 LYS A CA 1
ATOM 565 C C . LYS A 1 73 ? 9.682 -6.358 0.892 1.00 89.25 73 LYS A C 1
ATOM 567 O O . LYS A 1 73 ? 10.725 -6.645 0.315 1.00 89.25 73 LYS A O 1
ATOM 572 N N . GLN A 1 74 ? 8.825 -7.288 1.312 1.00 89.38 74 GLN A N 1
ATOM 573 C CA . GLN A 1 74 ? 9.031 -8.726 1.104 1.00 89.38 74 GLN A CA 1
ATOM 574 C C . GLN A 1 74 ? 8.984 -9.134 -0.376 1.00 89.38 74 GLN A C 1
ATOM 576 O O . GLN A 1 74 ? 9.539 -10.164 -0.746 1.00 89.38 74 GLN A O 1
ATOM 581 N N . ARG A 1 75 ? 8.312 -8.348 -1.226 1.00 89.62 75 ARG A N 1
ATOM 582 C CA . ARG A 1 75 ? 8.042 -8.659 -2.639 1.00 89.62 75 ARG A CA 1
ATOM 583 C C . ARG A 1 75 ? 8.655 -7.636 -3.595 1.00 89.62 75 ARG A C 1
ATOM 585 O O . ARG A 1 75 ? 8.255 -7.570 -4.753 1.00 89.62 75 ARG A O 1
ATOM 592 N N . GLU A 1 76 ? 9.655 -6.881 -3.143 1.00 87.00 76 GLU A N 1
ATOM 593 C CA . GLU A 1 76 ? 10.171 -5.678 -3.815 1.00 87.00 76 GLU A CA 1
ATOM 594 C C . GLU A 1 76 ? 10.556 -5.941 -5.279 1.00 87.00 76 GLU A C 1
ATOM 596 O O . GLU A 1 76 ? 10.179 -5.190 -6.175 1.00 87.00 76 GLU A O 1
ATOM 601 N N . ARG A 1 77 ? 11.228 -7.069 -5.551 1.00 84.06 77 ARG A N 1
ATOM 602 C CA . ARG A 1 77 ? 11.633 -7.461 -6.913 1.00 84.06 77 ARG A CA 1
ATOM 603 C C . ARG A 1 77 ? 10.444 -7.752 -7.826 1.00 84.06 77 ARG A C 1
ATOM 605 O O . ARG A 1 77 ? 10.475 -7.411 -9.004 1.00 84.06 77 ARG A O 1
ATOM 612 N N . MET A 1 78 ? 9.421 -8.413 -7.295 1.00 87.50 78 MET A N 1
ATOM 613 C CA . MET A 1 78 ? 8.218 -8.777 -8.042 1.00 87.50 78 MET A CA 1
ATOM 614 C C . MET A 1 78 ? 7.358 -7.542 -8.307 1.00 87.50 78 MET A C 1
ATOM 616 O O . MET A 1 78 ? 6.910 -7.347 -9.431 1.00 87.50 78 MET A O 1
ATOM 620 N N . VAL A 1 79 ? 7.218 -6.670 -7.305 1.00 88.69 79 VAL A N 1
ATOM 621 C CA . VAL A 1 79 ? 6.533 -5.379 -7.426 1.00 88.69 79 VAL A CA 1
ATOM 622 C C . VAL A 1 79 ? 7.217 -4.492 -8.468 1.00 88.69 79 VAL A C 1
ATOM 624 O O . VAL A 1 79 ? 6.549 -3.973 -9.357 1.00 88.69 79 VAL A O 1
ATOM 627 N N . ALA A 1 80 ? 8.550 -4.376 -8.428 1.00 86.19 80 ALA A N 1
ATOM 628 C CA . ALA A 1 80 ? 9.303 -3.603 -9.415 1.00 86.19 80 ALA A CA 1
ATOM 629 C C . ALA A 1 80 ? 9.090 -4.128 -10.845 1.00 86.19 80 ALA A C 1
ATOM 631 O O . ALA A 1 80 ? 8.801 -3.339 -11.743 1.00 86.19 80 ALA A O 1
ATOM 632 N N . ARG A 1 81 ? 9.163 -5.452 -11.043 1.00 85.19 81 ARG A N 1
ATOM 633 C CA . ARG A 1 81 ? 8.918 -6.091 -12.348 1.00 85.19 81 ARG A CA 1
ATOM 634 C C . ARG A 1 81 ? 7.493 -5.870 -12.850 1.00 85.19 81 ARG A C 1
ATOM 636 O O . ARG A 1 81 ? 7.314 -5.554 -14.019 1.00 85.19 81 ARG A O 1
ATOM 643 N N . ALA A 1 82 ? 6.496 -6.034 -11.982 1.00 86.38 82 ALA A N 1
ATOM 644 C CA . ALA A 1 82 ? 5.090 -5.844 -12.336 1.00 86.38 82 ALA A CA 1
ATOM 645 C C . ALA A 1 82 ? 4.780 -4.386 -12.707 1.00 86.38 82 ALA A C 1
ATOM 647 O O . ALA A 1 82 ? 4.031 -4.140 -13.643 1.00 86.38 82 ALA A O 1
ATOM 648 N N . CYS A 1 83 ? 5.440 -3.423 -12.060 1.00 85.94 83 CYS A N 1
ATOM 649 C CA . CYS A 1 83 ? 5.392 -2.012 -12.445 1.00 85.94 83 CYS A CA 1
ATOM 650 C C . CYS A 1 83 ? 6.262 -1.669 -13.672 1.00 85.94 83 CYS A C 1
ATOM 652 O O . CYS A 1 83 ? 6.555 -0.499 -13.908 1.00 85.94 83 CYS A O 1
ATOM 654 N N . GLY A 1 84 ? 6.721 -2.667 -14.436 1.00 76.88 84 GLY A N 1
ATOM 655 C CA . GLY A 1 84 ? 7.491 -2.464 -15.664 1.00 76.88 84 GLY A CA 1
ATOM 656 C C . GLY A 1 84 ? 8.904 -1.924 -15.444 1.00 76.88 84 GLY A C 1
ATOM 657 O O . GLY A 1 84 ? 9.528 -1.453 -16.393 1.00 76.88 84 GLY A O 1
ATOM 658 N N . ARG A 1 85 ? 9.441 -1.981 -14.217 1.00 60.62 85 ARG A N 1
ATOM 659 C CA . ARG A 1 85 ? 10.831 -1.596 -13.970 1.00 60.62 85 ARG A CA 1
ATOM 660 C C . ARG A 1 85 ? 11.777 -2.783 -14.101 1.00 60.62 85 ARG A C 1
ATOM 662 O O . ARG A 1 85 ? 11.521 -3.838 -13.508 1.00 60.62 85 ARG A O 1
ATOM 669 N N . PRO A 1 86 ? 12.950 -2.597 -14.731 1.00 48.66 86 PRO A N 1
ATOM 670 C CA . PRO A 1 86 ? 14.088 -3.418 -14.369 1.00 48.66 86 PRO A CA 1
ATOM 671 C C . PRO A 1 86 ? 14.350 -3.176 -12.878 1.00 48.66 86 PRO A C 1
ATOM 673 O O . PRO A 1 86 ? 14.523 -2.038 -12.438 1.00 48.66 86 PRO A O 1
ATOM 676 N N . VAL A 1 87 ? 14.314 -4.241 -12.075 1.00 46.91 87 VAL A N 1
ATOM 677 C CA . VAL A 1 87 ? 14.901 -4.192 -10.737 1.00 46.91 87 VAL A CA 1
ATOM 678 C C . VAL A 1 87 ? 16.370 -3.868 -10.958 1.00 46.91 87 VAL A C 1
ATOM 680 O O . VAL A 1 87 ? 17.114 -4.714 -11.444 1.00 46.91 87 VAL A O 1
ATOM 683 N N . GLU A 1 88 ? 16.771 -2.622 -10.723 1.00 43.94 88 GLU A N 1
ATOM 684 C CA . GLU A 1 88 ? 18.183 -2.280 -10.781 1.00 43.94 88 GLU A CA 1
ATOM 685 C C . GLU A 1 88 ? 18.830 -3.103 -9.661 1.00 43.94 88 GLU A C 1
ATOM 687 O O . GLU A 1 88 ? 18.447 -2.944 -8.493 1.00 43.94 88 GLU A O 1
ATOM 692 N N . PRO A 1 89 ? 19.689 -4.089 -9.983 1.00 44.06 89 PRO A N 1
ATOM 693 C CA . PRO A 1 89 ? 20.366 -4.836 -8.946 1.00 44.06 89 PRO A CA 1
ATOM 694 C C . PRO A 1 89 ? 21.143 -3.805 -8.143 1.00 44.06 89 PRO A C 1
ATOM 696 O O . PRO A 1 89 ? 21.846 -2.983 -8.727 1.00 44.06 89 PRO A O 1
ATOM 699 N N . SER A 1 90 ? 20.961 -3.816 -6.823 1.00 42.88 90 SER A N 1
ATOM 700 C CA . SER A 1 90 ? 21.713 -2.984 -5.893 1.00 42.88 90 SER A CA 1
ATOM 701 C C . SER A 1 90 ? 23.178 -3.031 -6.303 1.00 42.88 90 SER A C 1
ATOM 703 O O . SER A 1 90 ? 23.833 -4.064 -6.174 1.00 42.88 90 SER A O 1
ATOM 705 N N . ARG A 1 91 ? 23.642 -1.939 -6.906 1.00 44.50 91 ARG A N 1
ATOM 706 C CA . ARG A 1 91 ? 24.994 -1.786 -7.417 1.00 44.50 91 ARG A CA 1
ATOM 707 C C . ARG A 1 91 ? 25.921 -2.002 -6.218 1.00 44.50 91 ARG A C 1
ATOM 709 O O . ARG A 1 91 ? 25.828 -1.209 -5.278 1.00 44.50 91 ARG A O 1
ATOM 716 N N . PRO A 1 92 ? 26.772 -3.043 -6.166 1.00 46.62 92 PRO A N 1
ATOM 717 C CA . PRO A 1 92 ? 27.861 -3.001 -5.211 1.00 46.62 92 PRO A CA 1
ATOM 718 C C . PRO A 1 92 ? 28.699 -1.771 -5.569 1.00 46.62 92 PRO A C 1
ATOM 720 O O . PRO A 1 92 ? 29.063 -1.572 -6.732 1.00 46.62 92 PRO A O 1
ATOM 723 N N . LEU A 1 93 ? 28.921 -0.904 -4.578 1.00 48.69 93 LEU A N 1
ATOM 724 C CA . LEU A 1 93 ? 29.864 0.197 -4.695 1.00 48.69 93 LEU A CA 1
ATOM 725 C C . LEU A 1 93 ? 31.200 -0.354 -5.196 1.00 48.69 93 LEU A C 1
ATOM 727 O O . LEU A 1 93 ? 31.701 -1.365 -4.705 1.00 48.69 93 LEU A O 1
ATOM 731 N N . SER A 1 94 ? 31.745 0.341 -6.186 1.00 52.78 94 SER A N 1
ATOM 732 C CA . SER A 1 94 ? 33.069 0.147 -6.750 1.00 52.78 94 SER A CA 1
ATOM 733 C C . SER A 1 94 ? 34.120 -0.131 -5.674 1.00 52.78 94 SER A C 1
ATOM 735 O O . SER A 1 94 ? 34.256 0.643 -4.728 1.00 52.78 94 SER A O 1
ATOM 737 N N . SER A 1 95 ? 34.940 -1.162 -5.876 1.00 44.22 95 SER A N 1
ATOM 738 C CA . SER A 1 95 ? 36.301 -1.165 -5.344 1.00 44.22 95 SER A CA 1
ATOM 739 C C . SER A 1 95 ? 37.266 -1.032 -6.513 1.00 44.22 95 SER A C 1
ATOM 741 O O . SER A 1 95 ? 37.644 -1.991 -7.181 1.00 44.22 95 SER A O 1
ATOM 743 N N . THR A 1 96 ? 37.591 0.221 -6.800 1.00 63.28 96 THR A N 1
ATOM 744 C CA . THR A 1 96 ? 38.741 0.629 -7.596 1.00 63.28 96 THR A CA 1
ATOM 745 C C . THR A 1 96 ? 39.965 0.550 -6.682 1.00 63.28 96 THR A C 1
ATOM 747 O O . THR A 1 96 ? 39.980 1.2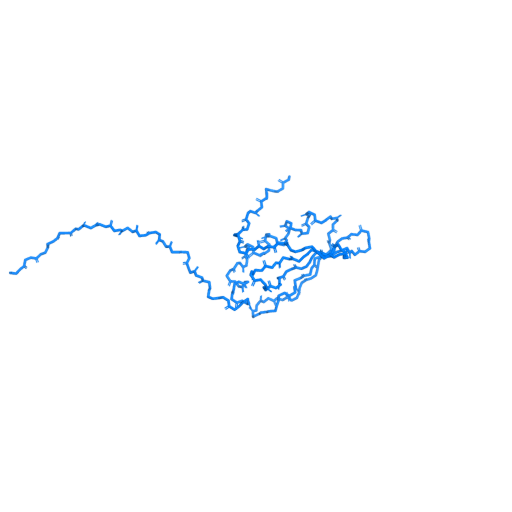76 -5.697 1.00 63.28 96 THR A O 1
ATOM 750 N N . LEU A 1 97 ? 40.963 -0.297 -6.975 1.00 49.06 97 LEU A N 1
ATOM 751 C CA . LEU A 1 97 ? 42.407 0.032 -6.981 1.00 49.06 97 LEU A CA 1
ATOM 752 C C . LEU A 1 97 ? 43.304 -1.225 -7.029 1.00 49.06 97 LEU A C 1
ATOM 754 O O . LEU A 1 97 ? 43.304 -2.036 -6.113 1.00 49.06 97 LEU A O 1
ATOM 758 N N . GLY A 1 98 ? 44.175 -1.263 -8.044 1.00 44.22 98 GLY A N 1
ATOM 759 C CA . GLY A 1 98 ? 45.626 -1.425 -7.866 1.00 44.22 98 GLY A CA 1
ATOM 760 C C . GLY A 1 98 ? 46.198 -2.819 -7.576 1.00 44.22 98 GLY A C 1
ATOM 761 O O . GLY A 1 98 ? 46.127 -3.302 -6.454 1.00 44.22 98 GLY A O 1
ATOM 762 N N . GLY A 1 99 ? 46.941 -3.396 -8.536 1.00 41.59 99 GLY A N 1
ATOM 763 C CA . GLY A 1 99 ? 47.752 -4.579 -8.221 1.00 41.59 99 GLY A CA 1
ATOM 764 C C . GLY A 1 99 ? 48.567 -5.265 -9.325 1.00 41.59 99 GLY A C 1
ATOM 765 O O . GLY A 1 99 ? 48.385 -6.448 -9.539 1.00 41.59 99 GLY A O 1
ATOM 766 N N . ARG A 1 100 ? 49.524 -4.551 -9.940 1.00 52.59 100 ARG A N 1
ATOM 767 C CA . ARG A 1 100 ? 50.901 -5.026 -10.253 1.00 52.59 100 ARG A CA 1
ATOM 768 C C . ARG A 1 100 ? 51.139 -6.275 -11.164 1.00 52.59 100 ARG A C 1
ATOM 770 O O . ARG A 1 100 ? 50.988 -7.408 -10.741 1.00 52.59 100 ARG A O 1
ATOM 777 N N . ARG A 1 101 ? 51.761 -5.991 -12.328 1.00 50.09 101 ARG A N 1
ATOM 778 C CA . ARG A 1 101 ? 52.845 -6.700 -13.077 1.00 50.09 101 ARG A CA 1
ATOM 779 C C . ARG A 1 10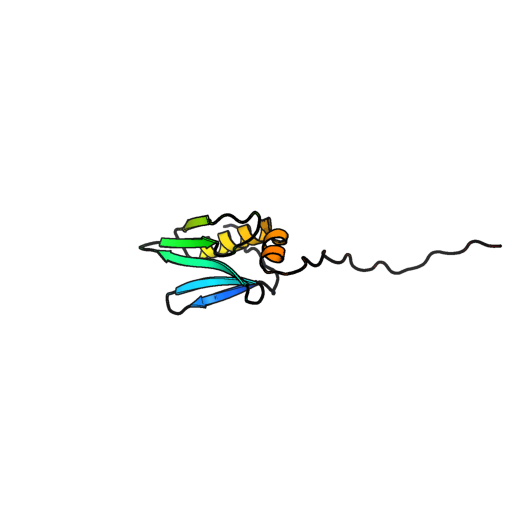1 ? 52.742 -8.214 -13.366 1.00 50.09 101 ARG A C 1
ATOM 781 O O . ARG A 1 101 ? 52.830 -9.027 -12.454 1.00 50.09 101 ARG A O 1
ATOM 788 N N . LYS A 1 102 ? 52.929 -8.581 -14.644 1.00 42.12 102 LYS A N 1
ATOM 789 C CA . LYS A 1 102 ? 53.900 -9.627 -15.021 1.00 42.12 102 LYS A CA 1
ATOM 790 C C . LYS A 1 102 ? 54.516 -9.380 -16.404 1.00 42.12 102 LYS A C 1
ATOM 792 O O . LYS A 1 102 ? 53.876 -8.814 -17.280 1.00 42.12 102 LYS A O 1
ATOM 797 N N . ALA A 1 103 ? 55.793 -9.736 -16.481 1.00 47.66 103 ALA A N 1
ATOM 798 C CA . ALA A 1 103 ? 56.770 -9.437 -17.515 1.00 47.66 103 ALA A CA 1
ATOM 799 C C . ALA A 1 103 ? 56.653 -10.340 -18.751 1.00 47.66 103 ALA A C 1
ATOM 801 O O . ALA A 1 103 ? 56.196 -11.479 -18.633 1.00 47.66 103 ALA A O 1
ATOM 802 N N . ALA A 1 104 ? 57.156 -9.834 -19.874 1.00 51.22 104 ALA A N 1
ATOM 803 C CA . ALA A 1 104 ? 57.790 -10.598 -20.942 1.00 51.22 104 ALA A CA 1
ATOM 804 C C . ALA A 1 104 ? 58.963 -9.760 -21.462 1.00 51.22 104 ALA A C 1
ATOM 806 O O . ALA A 1 104 ? 58.764 -8.529 -21.590 1.00 51.22 104 ALA A O 1
#

Secondary structure (DSSP, 8-state):
-PPP----TTEEEEE-TTS-EEEEETTEEEEEEEEETTEEEEEE---BTTB---EEEES-HHHHHHHHHHHHHHTHHHHHHHTT--------------------

Sequence (104 aa):
MAAPIDLPPAYVWHADEDGQHTLLLKDCPIVTVGPMGAGWLIRVVLKGHGIEPLEYAVRSLDRGKGWAQRWVKQRERMVARACGRPVEPSRPLSSTLGGRRKAA

Foldseek 3Di:
DDDADDDPPQWDWDADPQRKIFIDRVPHTAWIWHDDVQWIKIWGPQDFDPDDTDIDTDNDPVVNVRVSSVVCVVCVCRSCVSVVHDPPPPDDPDDDDDDDDDDD

Radius of gyration: 19.42 Å; chains: 1; bounding box: 76×27×39 Å

pLDDT: mean 79.9, std 18.06, range [41.56, 96.06]